Protein AF-Q5CT78-F1 (afdb_monomer_lite)

Organism: Cryptosporidium parvum (strain Iowa II) (NCBI:txid353152)

Foldseek 3Di:
DVVVVVVVVLLVVLVVLLVVLVVLLVVLLVVLVCLAVDFDQDPNDTGHDPVGDPSSVVSNVRSVVSVVSNVVSVVVVVVVVVVVVVVVVVVVVVVVVVPPPPPDDDDDDDPDDDD

Secondary structure (DSSP, 8-state):
-HHHHHHHHHHHHHHHHHHHHHHHHHHHHHHHHHHHHSEEEETTEEEE-SS--HHHHHHHHHHHHHHHHHHHHHHHHHHHHHHHHHHHHHHHHHHHTTSSS--------------

Sequence (115 aa):
MEDSLKLQILDIYAKLIIVVSPFGAIFFILMGILMLRSTLIIEGIPVGSENYSDSTLASLIAGASFLVILILALIYRSYRAKSAAKKVANAQGNQENGYNYITGNNEGVVISSSA

Radius of gyration: 28.81 Å; chains: 1; bounding box: 56×39×84 Å

Structure (mmCIF, N/CA/C/O backbone):
data_AF-Q5CT78-F1
#
_entry.id   AF-Q5CT78-F1
#
loop_
_atom_site.group_PDB
_atom_site.id
_atom_site.type_symbol
_atom_site.label_atom_id
_atom_site.label_alt_id
_atom_site.label_comp_id
_atom_site.label_asym_id
_atom_site.label_entity_id
_atom_site.label_seq_id
_atom_site.pdbx_PDB_ins_code
_atom_site.Cartn_x
_atom_site.Cartn_y
_atom_site.Cartn_z
_atom_site.occupancy
_atom_site.B_iso_or_equiv
_atom_site.auth_seq_id
_atom_site.auth_comp_id
_atom_site.auth_asym_id
_atom_site.auth_atom_id
_atom_site.pdbx_PDB_model_num
ATOM 1 N N . MET A 1 1 ? -27.222 8.842 14.647 1.00 49.28 1 MET A N 1
ATOM 2 C CA . MET A 1 1 ? -27.126 7.505 14.010 1.00 49.28 1 MET A CA 1
ATOM 3 C C . MET A 1 1 ? -26.162 7.506 12.818 1.00 49.28 1 MET A C 1
ATOM 5 O O . MET A 1 1 ? -25.476 6.516 12.625 1.00 49.28 1 MET A O 1
ATOM 9 N N . GLU A 1 2 ? -26.026 8.609 12.070 1.00 53.00 2 GLU A N 1
ATOM 10 C CA . GLU A 1 2 ? -25.096 8.708 10.925 1.00 53.00 2 GLU A CA 1
ATOM 11 C C . GLU A 1 2 ? -23.602 8.641 11.292 1.00 53.00 2 GLU A C 1
ATOM 13 O O . GLU A 1 2 ? -22.817 8.054 10.548 1.00 53.00 2 GLU A O 1
ATOM 18 N N . ASP A 1 3 ? -23.195 9.168 12.451 1.00 57.41 3 ASP A N 1
ATOM 19 C CA . ASP A 1 3 ? -21.779 9.160 12.856 1.00 57.41 3 ASP A CA 1
ATOM 20 C C . ASP A 1 3 ? -21.242 7.757 13.172 1.00 57.41 3 ASP A C 1
ATOM 22 O O . ASP A 1 3 ? -20.057 7.488 12.967 1.00 57.41 3 ASP A O 1
ATOM 26 N N . SER A 1 4 ? -22.099 6.825 13.615 1.00 71.19 4 SER A N 1
ATOM 27 C CA . SER A 1 4 ? -21.680 5.433 13.832 1.00 71.19 4 SER A CA 1
ATOM 28 C C . SER A 1 4 ? -21.499 4.682 12.512 1.00 71.19 4 SER A C 1
ATOM 30 O O . SER A 1 4 ? -20.578 3.871 12.396 1.00 71.19 4 SER A O 1
ATOM 32 N N . LEU A 1 5 ? -22.324 4.993 11.508 1.00 76.69 5 LEU A N 1
ATOM 33 C CA . LEU A 1 5 ? -22.260 4.391 10.179 1.00 76.69 5 LEU A CA 1
ATOM 34 C C . LEU A 1 5 ? -20.983 4.823 9.446 1.00 76.69 5 LEU A C 1
ATOM 36 O O . LEU A 1 5 ? -20.246 3.979 8.936 1.00 76.69 5 LEU A O 1
ATOM 40 N N . LYS A 1 6 ? -20.656 6.123 9.486 1.00 74.62 6 LYS A N 1
ATOM 41 C CA . LYS A 1 6 ? -19.398 6.662 8.938 1.00 74.62 6 LYS A CA 1
ATOM 42 C C . LYS A 1 6 ? -18.170 6.016 9.588 1.00 74.62 6 LYS A C 1
ATOM 44 O O . LYS A 1 6 ? -17.227 5.654 8.887 1.00 74.62 6 LYS A O 1
ATOM 49 N N . LEU A 1 7 ? -18.194 5.806 10.909 1.00 75.06 7 LEU A N 1
ATOM 50 C CA . LEU A 1 7 ? -17.105 5.132 11.627 1.00 75.06 7 LEU A CA 1
ATOM 51 C C . LEU A 1 7 ? -16.950 3.653 11.241 1.00 75.06 7 LEU A C 1
ATOM 53 O O . LEU A 1 7 ? -15.824 3.168 11.150 1.00 75.06 7 LEU A O 1
ATOM 57 N N . GLN A 1 8 ? -18.054 2.926 11.040 1.00 80.62 8 GLN A N 1
ATOM 58 C CA . GLN A 1 8 ? -18.004 1.524 10.608 1.00 80.62 8 GLN A CA 1
ATOM 59 C C . GLN A 1 8 ? -17.445 1.392 9.192 1.00 80.62 8 GLN A C 1
ATOM 61 O O . GLN A 1 8 ? -16.576 0.555 8.956 1.00 80.62 8 GLN A O 1
ATOM 66 N N . ILE A 1 9 ? -17.894 2.252 8.276 1.00 84.19 9 ILE A N 1
ATOM 67 C CA . ILE A 1 9 ? -17.399 2.287 6.898 1.00 84.19 9 ILE A CA 1
ATOM 68 C C . ILE A 1 9 ? -15.891 2.570 6.886 1.00 84.19 9 ILE A C 1
ATOM 70 O O . ILE A 1 9 ? -15.131 1.858 6.228 1.00 84.19 9 ILE A O 1
ATOM 74 N N . LEU A 1 10 ? -15.434 3.546 7.674 1.00 80.75 10 LEU A N 1
ATOM 75 C CA . LEU A 1 10 ? -14.015 3.891 7.767 1.00 80.75 10 LEU A CA 1
ATOM 76 C C . LEU A 1 10 ? -13.160 2.738 8.329 1.00 80.75 10 LEU A C 1
ATOM 78 O O . LEU A 1 10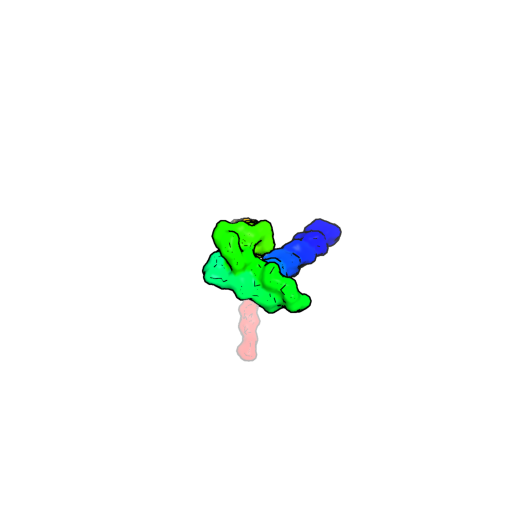 ? -12.054 2.501 7.845 1.00 80.75 10 LEU A O 1
ATOM 82 N N . ASP A 1 11 ? -13.675 1.975 9.299 1.00 83.00 11 ASP A N 1
ATOM 83 C CA . ASP A 1 11 ? -12.985 0.801 9.855 1.00 83.00 11 ASP A CA 1
ATOM 84 C C . ASP A 1 11 ? -12.870 -0.353 8.841 1.00 83.00 11 ASP A C 1
ATOM 86 O O . ASP A 1 11 ? -11.859 -1.059 8.820 1.00 83.00 11 ASP A O 1
ATOM 90 N N . ILE A 1 12 ? -13.878 -0.532 7.980 1.00 85.88 12 ILE A N 1
ATOM 91 C CA . ILE A 1 12 ? -13.845 -1.516 6.887 1.00 85.88 12 ILE A CA 1
ATOM 92 C C . ILE A 1 12 ? -12.780 -1.123 5.859 1.00 85.88 12 ILE A C 1
ATOM 94 O O . ILE A 1 12 ? -11.927 -1.949 5.523 1.00 85.88 12 ILE A O 1
ATOM 98 N N . TYR A 1 13 ? -12.767 0.139 5.418 1.00 84.38 13 TYR A N 1
ATOM 99 C CA . TYR A 1 13 ? -11.755 0.628 4.480 1.00 84.38 13 TYR A CA 1
ATOM 100 C C . TYR A 1 13 ? -10.342 0.532 5.057 1.00 84.38 13 TYR A C 1
ATOM 102 O O . TYR A 1 13 ? -9.444 0.054 4.370 1.00 84.38 13 TYR A O 1
ATOM 110 N N . ALA A 1 14 ? -10.133 0.897 6.325 1.00 84.25 14 ALA A N 1
ATOM 111 C CA . ALA A 1 14 ? -8.821 0.784 6.962 1.00 84.25 14 ALA A CA 1
ATOM 112 C C . ALA A 1 14 ? -8.311 -0.669 6.991 1.00 84.25 14 ALA A C 1
ATOM 114 O O . ALA A 1 14 ? -7.135 -0.917 6.724 1.00 84.25 14 ALA A O 1
ATOM 115 N N . LYS A 1 15 ? -9.186 -1.645 7.268 1.00 85.62 15 LYS A N 1
ATOM 116 C CA . LYS A 1 15 ? -8.830 -3.074 7.219 1.00 85.62 15 LYS A CA 1
ATOM 117 C C . LYS A 1 15 ? -8.481 -3.526 5.805 1.00 85.62 15 LYS A C 1
ATOM 119 O O . LYS A 1 15 ? -7.465 -4.193 5.631 1.00 85.62 15 LYS A O 1
ATOM 124 N N . LEU A 1 16 ? -9.286 -3.143 4.815 1.00 88.75 16 LEU A N 1
ATOM 125 C CA . LEU A 1 16 ? -9.032 -3.468 3.412 1.00 88.75 16 LEU A CA 1
ATOM 126 C C . LEU A 1 16 ? -7.693 -2.885 2.943 1.00 88.75 16 LEU A C 1
ATOM 128 O O . LEU A 1 16 ? -6.889 -3.590 2.340 1.00 88.75 16 LEU A O 1
ATOM 132 N N . ILE A 1 17 ? -7.419 -1.625 3.289 1.00 89.00 17 ILE A N 1
ATOM 133 C CA . ILE A 1 17 ? -6.164 -0.941 2.968 1.00 89.00 17 ILE A CA 1
ATOM 134 C C . ILE A 1 17 ? -4.972 -1.683 3.575 1.00 89.00 17 ILE A C 1
ATOM 136 O O . ILE A 1 17 ? -4.001 -1.925 2.867 1.00 89.00 17 ILE A O 1
ATOM 140 N N . ILE A 1 18 ? -5.037 -2.096 4.845 1.00 90.00 18 ILE A N 1
ATOM 141 C CA . ILE A 1 18 ? -3.944 -2.844 5.497 1.00 90.00 18 ILE A CA 1
ATOM 142 C C . ILE A 1 18 ? -3.663 -4.178 4.792 1.00 90.00 18 ILE A C 1
ATOM 144 O O . ILE A 1 18 ? -2.516 -4.610 4.756 1.00 90.00 18 ILE A O 1
ATOM 148 N N . VAL A 1 19 ? -4.686 -4.825 4.231 1.00 89.88 19 VAL A N 1
ATOM 149 C CA . VAL A 1 19 ? -4.520 -6.093 3.508 1.00 89.88 19 VAL A CA 1
ATOM 150 C C . VAL A 1 19 ? -3.970 -5.866 2.103 1.00 89.88 19 VAL A C 1
ATOM 152 O O . VAL A 1 19 ? -3.072 -6.590 1.698 1.00 89.88 19 VAL A O 1
ATOM 155 N N . VAL A 1 20 ? -4.473 -4.878 1.359 1.00 90.56 20 VAL A N 1
ATOM 156 C CA . VAL A 1 20 ? -4.147 -4.686 -0.068 1.00 90.56 20 VAL A CA 1
ATOM 157 C C . VAL A 1 20 ? -2.858 -3.882 -0.279 1.00 90.56 20 VAL A C 1
ATOM 159 O O . VAL A 1 20 ? -2.073 -4.188 -1.177 1.00 90.56 20 VAL A O 1
ATOM 162 N N . SER A 1 21 ? -2.607 -2.865 0.550 1.00 89.19 21 SER A N 1
ATOM 163 C CA . SER A 1 21 ? -1.463 -1.957 0.376 1.00 89.19 21 SER A CA 1
ATOM 164 C C . SER A 1 21 ? -0.078 -2.614 0.467 1.00 89.19 21 SER A C 1
ATOM 166 O O . SER A 1 21 ? 0.783 -2.189 -0.303 1.00 89.19 21 SER A O 1
ATOM 168 N N . PRO A 1 22 ? 0.177 -3.665 1.279 1.00 90.31 22 PRO A N 1
ATOM 169 C CA . PRO A 1 22 ? 1.461 -4.362 1.255 1.00 90.31 22 PRO A CA 1
ATOM 170 C C . PRO A 1 22 ? 1.741 -5.021 -0.098 1.00 90.31 22 PRO A C 1
ATOM 172 O O . PRO A 1 22 ? 2.864 -4.942 -0.586 1.00 90.31 22 PRO A O 1
ATOM 175 N N . PHE A 1 23 ? 0.728 -5.621 -0.735 1.00 92.69 23 PHE A N 1
ATOM 176 C CA . PHE A 1 23 ? 0.890 -6.239 -2.055 1.00 92.69 23 PHE A CA 1
ATOM 177 C C . PHE A 1 23 ? 1.201 -5.193 -3.123 1.00 92.69 23 PHE A C 1
ATOM 179 O O . PHE A 1 23 ? 2.129 -5.383 -3.905 1.00 92.69 23 PHE A O 1
ATOM 186 N N . GLY A 1 24 ? 0.476 -4.067 -3.113 1.00 90.44 24 GLY A N 1
ATOM 187 C CA . GLY A 1 24 ? 0.749 -2.943 -4.011 1.00 90.44 24 GLY A CA 1
ATOM 188 C C . GLY A 1 24 ? 2.156 -2.378 -3.812 1.00 90.44 24 GLY A C 1
ATOM 189 O O . GLY A 1 24 ? 2.909 -2.247 -4.775 1.00 90.44 24 GLY A O 1
ATOM 190 N N . ALA A 1 25 ? 2.550 -2.118 -2.562 1.00 92.19 25 ALA A N 1
ATOM 191 C CA . ALA A 1 25 ? 3.884 -1.625 -2.231 1.00 92.19 25 ALA A CA 1
ATOM 192 C C . ALA A 1 25 ? 4.983 -2.574 -2.727 1.00 92.19 25 ALA A C 1
ATOM 194 O O . ALA A 1 25 ? 5.889 -2.140 -3.434 1.00 92.19 25 ALA A O 1
ATOM 195 N N . ILE A 1 26 ? 4.884 -3.868 -2.405 1.00 93.88 26 ILE A N 1
ATOM 196 C CA . ILE A 1 26 ? 5.868 -4.876 -2.822 1.00 93.88 26 ILE A CA 1
ATOM 197 C C . ILE A 1 26 ? 5.948 -4.947 -4.346 1.00 93.88 26 ILE A C 1
ATOM 199 O O . ILE A 1 26 ? 7.046 -4.904 -4.894 1.00 93.88 26 ILE A O 1
ATOM 203 N N . PHE A 1 27 ? 4.805 -5.014 -5.032 1.00 93.56 27 PHE A N 1
ATOM 204 C CA . PHE A 1 27 ? 4.757 -5.102 -6.489 1.00 93.56 27 PHE A CA 1
ATOM 205 C C . PHE A 1 27 ? 5.465 -3.919 -7.160 1.00 93.56 27 PHE A C 1
ATOM 207 O O . PHE A 1 27 ? 6.368 -4.119 -7.971 1.00 93.56 27 PHE A O 1
ATOM 214 N N . PHE A 1 28 ? 5.107 -2.689 -6.786 1.00 92.50 28 PHE A N 1
ATOM 215 C CA . PHE A 1 28 ? 5.669 -1.483 -7.397 1.00 92.50 28 PHE A CA 1
ATOM 216 C C . PHE A 1 28 ? 7.136 -1.243 -7.026 1.00 92.50 28 PHE A C 1
ATOM 218 O O . PHE A 1 28 ? 7.908 -0.761 -7.858 1.00 92.50 28 PHE A O 1
ATOM 225 N N . ILE A 1 29 ? 7.549 -1.612 -5.811 1.00 91.88 29 ILE A N 1
ATOM 226 C CA . ILE A 1 29 ? 8.957 -1.540 -5.404 1.00 91.88 29 ILE A CA 1
ATOM 227 C C . ILE A 1 29 ? 9.783 -2.563 -6.184 1.00 91.88 29 ILE A C 1
ATOM 229 O O . ILE A 1 29 ? 10.821 -2.20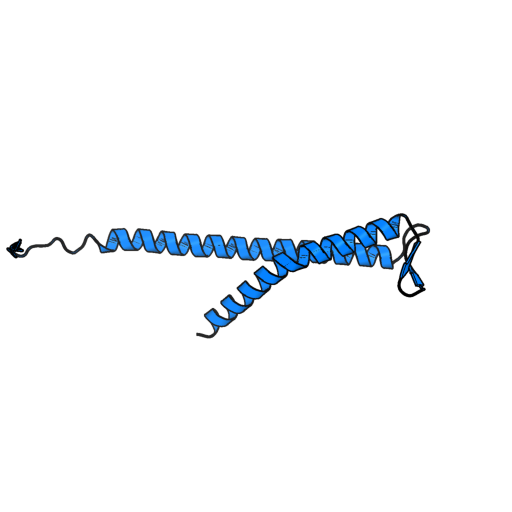1 -6.730 1.00 91.88 29 ILE A O 1
ATOM 233 N N . LEU A 1 30 ? 9.324 -3.815 -6.290 1.00 91.75 30 LEU A N 1
ATOM 234 C CA . LEU A 1 30 ? 10.021 -4.846 -7.062 1.00 91.75 30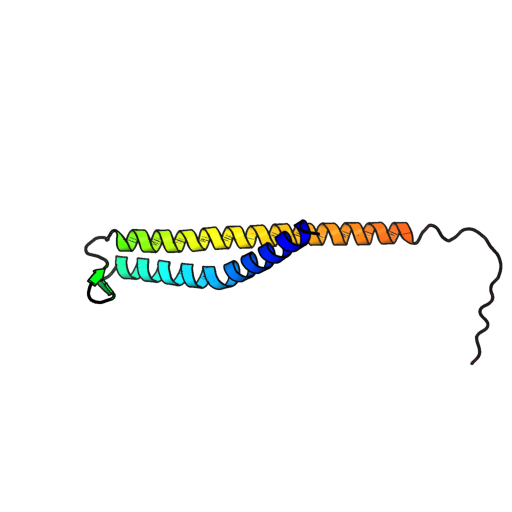 LEU A CA 1
ATOM 235 C C . LEU A 1 30 ? 10.116 -4.471 -8.541 1.00 91.75 30 LEU A C 1
ATOM 237 O O . LEU A 1 30 ? 11.201 -4.557 -9.110 1.00 91.75 30 LEU A O 1
ATOM 241 N N . MET A 1 31 ? 9.020 -3.999 -9.142 1.00 88.19 31 MET A N 1
ATOM 242 C CA . MET A 1 31 ? 9.031 -3.509 -10.523 1.00 88.19 31 MET A CA 1
ATOM 243 C C . MET A 1 31 ? 9.993 -2.336 -10.698 1.00 88.19 31 MET A C 1
ATOM 245 O O . MET A 1 31 ? 10.812 -2.361 -11.611 1.00 88.19 31 MET A O 1
ATOM 249 N N . GLY A 1 32 ? 9.980 -1.363 -9.784 1.00 87.94 32 GLY A N 1
ATOM 250 C CA . GLY A 1 32 ? 10.937 -0.258 -9.791 1.00 87.94 32 GLY A CA 1
ATOM 251 C C . GLY A 1 32 ? 12.384 -0.753 -9.725 1.00 87.94 32 GLY A C 1
ATOM 252 O O . GLY A 1 32 ? 13.204 -0.360 -10.546 1.00 87.94 32 GLY A O 1
ATOM 253 N N . ILE A 1 33 ? 12.697 -1.680 -8.817 1.00 87.88 33 ILE A N 1
ATOM 254 C CA . ILE A 1 33 ? 14.044 -2.259 -8.677 1.00 87.88 33 ILE A CA 1
ATOM 255 C C . ILE A 1 33 ? 14.474 -3.029 -9.933 1.00 87.88 33 ILE A C 1
ATOM 257 O O . ILE A 1 33 ? 15.634 -2.945 -10.342 1.00 87.88 33 ILE A O 1
ATOM 261 N N . LEU A 1 34 ? 13.564 -3.765 -10.566 1.00 87.56 34 LEU A N 1
ATOM 262 C CA . LEU A 1 34 ? 13.852 -4.476 -11.812 1.00 87.56 34 LEU A CA 1
ATOM 263 C C . LEU A 1 34 ? 14.107 -3.498 -12.963 1.00 87.56 34 LEU A C 1
ATOM 265 O O . LEU A 1 34 ? 15.108 -3.637 -13.661 1.00 87.56 34 LEU A O 1
ATOM 269 N N . MET A 1 35 ? 13.273 -2.464 -13.094 1.00 85.19 35 MET A N 1
ATOM 270 C CA . MET A 1 35 ? 13.441 -1.392 -14.082 1.00 85.19 35 MET A CA 1
ATOM 271 C C . MET A 1 35 ? 14.701 -0.553 -13.850 1.00 85.19 35 MET A C 1
ATOM 273 O O . MET A 1 35 ? 15.173 0.107 -14.776 1.00 85.19 35 MET A O 1
ATOM 277 N N . LEU A 1 36 ? 15.247 -0.546 -12.626 1.00 83.44 36 LEU A N 1
ATOM 278 C CA . LEU A 1 36 ? 16.559 0.034 -12.369 1.00 83.44 36 LEU A CA 1
ATOM 279 C C . LEU A 1 36 ? 17.628 -0.775 -13.136 1.00 83.44 36 LEU A C 1
ATOM 281 O O . LEU A 1 36 ? 18.409 -0.244 -13.926 1.00 83.44 36 LEU A O 1
ATOM 285 N N . ARG A 1 37 ? 17.671 -2.088 -12.929 1.00 78.75 37 ARG A N 1
ATOM 286 C CA . ARG A 1 37 ? 18.770 -2.911 -13.453 1.00 78.75 37 ARG A CA 1
ATOM 287 C C . ARG A 1 37 ? 18.585 -3.385 -14.889 1.00 78.75 37 ARG A C 1
ATOM 289 O O . ARG A 1 37 ? 19.553 -3.857 -15.480 1.00 78.75 37 ARG A O 1
ATOM 296 N N . SER A 1 38 ? 17.378 -3.328 -15.435 1.00 76.38 38 SER A N 1
ATOM 297 C CA . SER A 1 38 ? 17.064 -3.959 -16.715 1.00 76.38 38 SER A CA 1
ATOM 298 C C . SER A 1 38 ? 15.963 -3.212 -17.458 1.00 76.38 38 SER A C 1
ATOM 300 O O . SER A 1 38 ? 15.085 -2.603 -16.847 1.00 76.38 38 SER A O 1
ATOM 302 N N . THR A 1 39 ? 15.981 -3.299 -18.785 1.00 80.31 39 THR A N 1
ATOM 303 C CA . THR A 1 39 ? 14.845 -2.915 -19.623 1.00 80.31 39 THR A CA 1
ATOM 304 C C . THR A 1 39 ? 13.816 -4.046 -19.584 1.00 80.31 39 THR A C 1
ATOM 306 O O . THR A 1 39 ? 14.076 -5.156 -20.047 1.00 80.31 39 THR A O 1
ATOM 309 N N . LEU A 1 40 ? 12.654 -3.788 -18.996 1.00 77.25 40 LEU A N 1
ATOM 310 C CA . LEU A 1 40 ? 11.499 -4.681 -19.023 1.00 77.25 40 LEU A CA 1
ATOM 311 C C . LEU A 1 40 ? 10.663 -4.384 -20.267 1.00 77.25 40 LEU A C 1
ATOM 313 O O . LEU A 1 40 ? 10.511 -3.231 -20.641 1.00 77.25 40 LEU A O 1
ATOM 317 N N . ILE A 1 41 ? 10.074 -5.399 -20.893 1.00 77.12 41 ILE A N 1
ATOM 318 C CA . ILE A 1 41 ? 9.119 -5.192 -21.988 1.00 77.12 41 ILE A CA 1
ATOM 319 C C . ILE A 1 41 ? 7.716 -5.386 -21.419 1.00 77.12 41 ILE A C 1
ATOM 321 O O . ILE A 1 41 ? 7.335 -6.507 -21.082 1.00 77.12 41 ILE A O 1
ATOM 325 N N . ILE A 1 42 ? 6.960 -4.298 -21.295 1.00 75.56 42 ILE A N 1
ATOM 326 C CA . ILE A 1 42 ? 5.574 -4.309 -20.811 1.00 75.56 42 ILE A CA 1
ATOM 327 C C . ILE A 1 42 ? 4.679 -3.970 -21.997 1.00 75.56 42 ILE A C 1
ATOM 329 O O . ILE A 1 42 ? 4.846 -2.921 -22.608 1.00 75.56 42 ILE A O 1
ATOM 333 N N . GLU A 1 43 ? 3.767 -4.878 -22.356 1.00 73.31 43 GLU A N 1
ATOM 334 C CA . GLU A 1 43 ? 2.842 -4.699 -23.493 1.00 73.31 43 GLU A CA 1
ATOM 335 C C . GLU A 1 43 ? 3.551 -4.349 -24.821 1.00 73.31 43 GLU A C 1
ATOM 337 O O . GLU A 1 43 ? 3.013 -3.659 -25.680 1.00 73.31 43 GLU A O 1
ATOM 342 N N . GLY A 1 44 ? 4.786 -4.833 -25.000 1.00 72.31 44 GLY A N 1
ATOM 343 C CA . GLY A 1 44 ? 5.609 -4.565 -26.186 1.00 72.31 44 GLY A CA 1
ATOM 344 C C . GLY A 1 44 ? 6.424 -3.268 -26.127 1.00 72.31 44 GLY A C 1
ATOM 345 O O . GLY A 1 44 ? 7.213 -3.020 -27.037 1.00 72.31 44 GLY A O 1
ATOM 346 N N . ILE A 1 45 ? 6.294 -2.473 -25.062 1.00 74.81 45 ILE A N 1
ATOM 347 C CA . ILE A 1 45 ? 7.046 -1.230 -24.861 1.00 74.81 45 ILE A CA 1
ATOM 348 C C . ILE A 1 45 ? 8.244 -1.509 -23.938 1.00 74.81 45 ILE A C 1
ATOM 350 O O . ILE A 1 45 ? 8.050 -2.061 -22.851 1.00 74.81 45 ILE A O 1
ATOM 354 N N . PRO A 1 46 ? 9.480 -1.149 -24.331 1.00 72.88 46 PRO A N 1
ATOM 355 C CA . PRO A 1 46 ? 10.630 -1.219 -23.440 1.00 72.88 46 PRO A CA 1
ATOM 356 C C . PRO A 1 46 ? 10.528 -0.128 -22.363 1.00 72.88 46 PRO A C 1
ATOM 358 O O . PRO A 1 46 ? 10.431 1.060 -22.663 1.00 72.88 46 PRO A O 1
ATOM 361 N N . VAL A 1 47 ? 10.554 -0.541 -21.101 1.00 78.44 47 VAL A N 1
ATOM 362 C CA . VAL A 1 47 ? 10.427 0.291 -19.904 1.00 78.44 47 VAL A CA 1
ATOM 363 C C . VAL A 1 47 ? 11.556 -0.063 -18.941 1.00 78.44 47 VAL A C 1
ATOM 365 O O . VAL A 1 47 ? 11.736 -1.226 -18.592 1.00 78.44 47 VAL A O 1
ATOM 368 N N . GLY A 1 48 ? 12.314 0.921 -18.472 1.00 74.31 48 GLY A N 1
ATOM 369 C CA . GLY A 1 48 ? 13.483 0.694 -17.620 1.00 74.31 48 GLY A CA 1
ATOM 370 C C . GLY A 1 48 ? 14.758 1.236 -18.251 1.00 74.31 48 GLY A C 1
ATOM 371 O O . GLY A 1 48 ? 14.701 2.075 -19.144 1.00 74.31 48 GLY A O 1
ATOM 372 N N . SER A 1 49 ? 15.911 0.840 -17.721 1.00 62.22 49 SER A N 1
ATOM 373 C CA . SER A 1 49 ? 17.184 1.515 -18.020 1.00 62.22 49 SER A CA 1
ATOM 374 C C . SER A 1 49 ? 17.640 1.328 -19.486 1.00 62.22 49 SER A C 1
ATOM 376 O O . SER A 1 49 ? 17.182 0.405 -20.154 1.00 62.22 49 SER A O 1
ATOM 378 N N . GLU A 1 50 ? 18.450 2.215 -20.080 1.00 59.97 50 GLU A N 1
ATOM 379 C CA . GLU A 1 50 ? 19.794 2.620 -19.629 1.00 59.97 50 GLU A CA 1
ATOM 380 C C . GLU A 1 50 ? 19.834 3.903 -18.763 1.00 59.97 50 GLU A C 1
ATOM 382 O O . GLU A 1 50 ? 19.464 4.991 -19.182 1.00 59.97 50 GLU A O 1
ATOM 387 N N . ASN A 1 51 ? 20.316 3.774 -17.525 1.00 57.88 51 ASN A N 1
ATOM 388 C CA . ASN A 1 51 ? 20.551 4.820 -16.511 1.00 57.88 51 ASN A CA 1
ATOM 389 C C . ASN A 1 51 ? 19.346 5.505 -15.826 1.00 57.88 51 ASN A C 1
ATOM 391 O O . ASN A 1 51 ? 19.572 6.411 -15.031 1.00 57.88 51 ASN A O 1
ATOM 395 N N . TYR A 1 52 ? 18.132 4.965 -16.010 1.00 60.41 52 TYR A N 1
ATOM 396 C CA . TYR A 1 52 ? 16.896 5.131 -15.206 1.00 60.41 52 TYR A CA 1
ATOM 397 C C . TYR A 1 52 ? 15.806 6.033 -15.808 1.00 60.41 52 TYR A C 1
ATOM 399 O O . TYR A 1 52 ? 15.905 7.252 -15.836 1.00 60.41 52 TYR A O 1
ATOM 407 N N . SER A 1 53 ? 14.726 5.379 -16.243 1.00 74.75 53 SER A N 1
ATOM 408 C CA . SER A 1 53 ? 13.564 5.968 -16.919 1.00 74.75 53 SER A CA 1
ATOM 409 C C . SER A 1 53 ? 12.562 6.641 -15.966 1.00 74.75 53 SER A C 1
ATOM 411 O O . SER A 1 53 ? 12.443 6.239 -14.805 1.00 74.75 53 SER A O 1
ATOM 413 N N . ASP A 1 54 ? 11.756 7.581 -16.479 1.00 83.00 54 ASP A N 1
ATOM 414 C CA . ASP A 1 54 ? 10.627 8.200 -15.752 1.00 83.00 54 ASP A CA 1
ATOM 415 C C . ASP A 1 54 ? 9.671 7.153 -15.161 1.00 83.00 54 ASP A C 1
ATOM 417 O O . ASP A 1 54 ? 9.148 7.308 -14.056 1.00 83.00 54 ASP A O 1
ATOM 421 N N . SER A 1 55 ? 9.487 6.034 -15.864 1.00 82.31 55 SER A N 1
ATOM 422 C CA . SER A 1 55 ? 8.654 4.917 -15.421 1.00 82.31 55 SER A CA 1
ATOM 423 C C . SER A 1 55 ? 9.208 4.221 -14.176 1.00 82.31 55 SER A C 1
ATOM 425 O O . SER A 1 55 ? 8.441 3.826 -13.297 1.00 82.31 55 SER A O 1
ATOM 427 N N . THR A 1 56 ? 10.534 4.115 -14.056 1.00 86.62 56 THR A N 1
ATOM 428 C CA . THR A 1 56 ? 11.195 3.558 -12.869 1.00 86.62 56 THR A CA 1
ATOM 429 C C . THR A 1 56 ? 10.909 4.423 -11.642 1.00 86.62 56 THR A C 1
ATOM 431 O O . THR A 1 56 ? 10.534 3.912 -10.583 1.00 86.62 56 THR A O 1
ATOM 434 N N . LEU A 1 57 ? 11.037 5.743 -11.799 1.00 86.81 57 LEU A N 1
ATOM 435 C CA . LEU A 1 57 ? 10.774 6.713 -10.740 1.00 86.81 57 LEU A CA 1
ATOM 436 C C . LEU A 1 57 ? 9.286 6.733 -10.361 1.00 86.81 57 LEU A C 1
ATOM 438 O O . LEU A 1 57 ? 8.960 6.682 -9.175 1.00 86.81 57 LEU A O 1
ATOM 442 N N . ALA A 1 58 ? 8.386 6.694 -11.346 1.00 89.19 58 ALA A N 1
ATOM 443 C CA . ALA A 1 58 ? 6.947 6.582 -11.117 1.00 89.19 58 ALA A CA 1
ATOM 444 C C . ALA A 1 58 ? 6.581 5.308 -10.335 1.00 89.19 58 ALA A C 1
ATOM 446 O O . ALA A 1 58 ? 5.803 5.375 -9.382 1.00 89.19 58 ALA A O 1
ATOM 447 N N . SER A 1 59 ? 7.184 4.163 -10.676 1.00 90.81 59 SER A N 1
ATOM 448 C CA . SER A 1 59 ? 6.960 2.899 -9.964 1.00 90.81 59 SER A CA 1
ATOM 449 C C . SER A 1 59 ? 7.426 2.976 -8.507 1.00 90.81 59 SER A C 1
ATOM 451 O O . SER A 1 59 ? 6.699 2.577 -7.599 1.00 90.81 59 SER A O 1
ATOM 453 N N . LEU A 1 60 ? 8.607 3.545 -8.246 1.00 90.31 60 LEU A N 1
ATOM 454 C CA . LEU A 1 60 ? 9.112 3.707 -6.878 1.00 90.31 60 LEU A CA 1
ATOM 455 C C . LEU A 1 60 ? 8.250 4.675 -6.051 1.00 90.31 60 LEU A C 1
ATOM 457 O O . LEU A 1 60 ? 7.953 4.380 -4.891 1.00 90.31 60 LEU A O 1
ATOM 461 N N . ILE A 1 61 ? 7.792 5.785 -6.641 1.00 92.38 61 ILE A N 1
ATOM 462 C CA . ILE A 1 61 ? 6.875 6.733 -5.983 1.00 92.38 61 ILE A CA 1
ATOM 463 C C . ILE A 1 61 ? 5.530 6.071 -5.676 1.00 92.38 61 ILE A C 1
ATOM 465 O O . ILE A 1 61 ? 4.996 6.253 -4.577 1.00 92.38 61 ILE A O 1
ATOM 469 N N . ALA A 1 62 ? 4.986 5.282 -6.604 1.00 92.81 62 ALA A N 1
ATOM 470 C CA . ALA A 1 62 ? 3.754 4.536 -6.375 1.00 92.81 62 ALA A CA 1
ATOM 471 C C . ALA A 1 62 ? 3.922 3.562 -5.198 1.00 92.81 62 ALA A C 1
ATOM 473 O O . ALA A 1 62 ? 3.118 3.577 -4.264 1.00 92.81 62 ALA A O 1
ATOM 474 N N . GLY A 1 63 ? 5.014 2.791 -5.178 1.00 92.62 63 GLY A N 1
ATOM 475 C CA . GLY A 1 63 ? 5.345 1.888 -4.074 1.00 92.62 63 GLY A CA 1
ATOM 476 C C . GLY A 1 63 ? 5.476 2.603 -2.724 1.00 92.62 63 GLY A C 1
ATOM 477 O O . GLY A 1 63 ? 4.880 2.173 -1.733 1.00 92.62 63 GLY A O 1
ATOM 478 N N . ALA A 1 64 ? 6.179 3.739 -2.686 1.00 92.56 64 ALA A N 1
ATOM 479 C CA . ALA A 1 64 ? 6.292 4.575 -1.490 1.00 92.56 64 ALA A CA 1
ATOM 480 C C . ALA A 1 64 ? 4.931 5.127 -1.032 1.00 92.56 64 ALA A C 1
ATOM 482 O O . ALA A 1 64 ? 4.638 5.143 0.164 1.00 92.56 64 ALA A O 1
ATOM 483 N N . SER A 1 65 ? 4.064 5.514 -1.969 1.00 94.25 65 SER A N 1
ATOM 484 C CA . SER A 1 65 ? 2.714 6.002 -1.665 1.00 94.25 65 SER A CA 1
ATOM 485 C C . SER A 1 65 ? 1.858 4.921 -1.000 1.00 94.25 65 SER A C 1
ATOM 487 O O . SER A 1 65 ? 1.187 5.195 -0.004 1.00 94.25 65 SER A O 1
ATOM 489 N N . PHE A 1 66 ? 1.939 3.672 -1.472 1.00 93.00 66 PHE A N 1
ATOM 490 C CA . PHE A 1 66 ? 1.277 2.541 -0.812 1.00 93.00 66 PHE A CA 1
ATOM 491 C C . PHE A 1 66 ? 1.795 2.308 0.614 1.00 93.00 66 PHE A C 1
ATOM 493 O O . PHE A 1 66 ? 0.990 2.041 1.507 1.00 93.00 66 PHE A O 1
ATOM 500 N N . LEU A 1 67 ? 3.103 2.460 0.860 1.00 92.25 67 LEU A N 1
ATOM 501 C CA . LEU A 1 67 ? 3.666 2.371 2.214 1.00 92.25 67 LEU A CA 1
ATOM 502 C C . LEU A 1 67 ? 3.159 3.491 3.130 1.00 92.25 67 LEU A C 1
ATOM 504 O O . LEU A 1 67 ? 2.796 3.224 4.274 1.00 92.25 67 LEU A O 1
ATOM 508 N N . VAL A 1 68 ? 3.084 4.731 2.640 1.00 93.69 68 VAL A N 1
ATOM 509 C CA . VAL A 1 68 ? 2.538 5.859 3.415 1.00 93.69 68 VAL A CA 1
ATOM 510 C C . VAL A 1 68 ? 1.077 5.599 3.786 1.00 93.69 68 VAL A C 1
ATOM 512 O O . VAL A 1 68 ? 0.695 5.758 4.947 1.00 93.69 68 VAL A O 1
ATOM 515 N N . ILE A 1 69 ? 0.270 5.134 2.831 1.00 92.06 69 ILE A N 1
ATOM 516 C CA . ILE A 1 69 ? -1.137 4.785 3.062 1.00 92.06 69 ILE A CA 1
ATOM 517 C C . ILE A 1 69 ? -1.260 3.641 4.085 1.00 92.06 69 ILE A C 1
ATOM 519 O O . ILE A 1 69 ? -2.100 3.715 4.986 1.00 92.06 69 ILE A O 1
ATOM 523 N N . LEU A 1 70 ? -0.402 2.618 3.999 1.00 91.38 70 LEU A N 1
ATOM 524 C CA . LEU A 1 70 ? -0.347 1.526 4.975 1.00 91.38 70 LEU A CA 1
ATOM 525 C C . LEU A 1 70 ? -0.051 2.051 6.385 1.00 91.38 70 LEU A C 1
ATOM 527 O O . LEU A 1 70 ? -0.759 1.708 7.334 1.00 91.38 70 LEU A O 1
ATOM 531 N N . ILE A 1 71 ? 0.962 2.908 6.526 1.00 91.31 71 ILE A N 1
ATOM 532 C CA . ILE A 1 71 ? 1.346 3.506 7.810 1.00 91.31 71 ILE A CA 1
ATOM 533 C C . ILE A 1 71 ? 0.181 4.316 8.389 1.00 91.31 71 ILE A C 1
ATOM 535 O O . ILE A 1 71 ? -0.164 4.133 9.557 1.00 91.31 71 ILE A O 1
ATOM 539 N N . LEU A 1 72 ? -0.479 5.151 7.583 1.00 90.25 72 LEU A N 1
ATOM 540 C CA . LEU A 1 72 ? -1.644 5.925 8.021 1.00 90.25 72 LEU A CA 1
ATOM 541 C C . LEU A 1 72 ? -2.797 5.023 8.484 1.00 90.25 72 LEU A C 1
ATOM 543 O O . LEU A 1 72 ? -3.403 5.289 9.526 1.00 90.25 72 LEU A O 1
ATOM 547 N N . ALA A 1 73 ? -3.072 3.929 7.772 1.00 87.75 73 ALA A N 1
ATOM 548 C CA . ALA A 1 73 ? -4.111 2.974 8.155 1.00 87.75 73 ALA A CA 1
ATOM 549 C C . ALA A 1 73 ? -3.776 2.235 9.467 1.00 87.75 73 ALA A C 1
ATOM 551 O O . ALA A 1 73 ? -4.653 2.041 10.317 1.00 87.75 73 ALA A O 1
ATOM 552 N N . LEU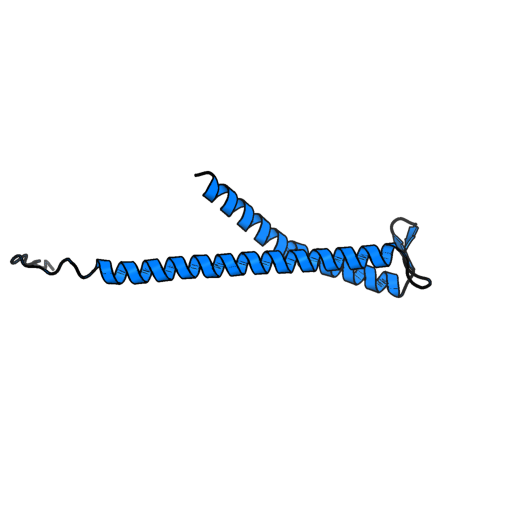 A 1 74 ? -2.506 1.870 9.677 1.00 88.25 74 LEU A N 1
ATOM 553 C CA . LEU A 1 74 ? -2.029 1.270 10.928 1.00 88.25 74 LEU A CA 1
ATOM 554 C C . LEU A 1 74 ? -2.119 2.252 12.101 1.00 88.25 74 LEU A C 1
ATOM 556 O O . LEU A 1 74 ? -2.592 1.880 13.179 1.00 88.25 74 LEU A O 1
ATOM 560 N N . ILE A 1 75 ? -1.722 3.509 11.885 1.00 89.00 75 ILE A N 1
ATOM 561 C CA . ILE A 1 75 ? -1.847 4.586 12.871 1.00 89.00 75 ILE A CA 1
ATOM 562 C C . ILE A 1 75 ? -3.320 4.773 13.249 1.00 89.00 75 ILE A C 1
ATOM 564 O O . ILE A 1 75 ? -3.653 4.727 14.435 1.00 89.00 75 ILE A O 1
ATOM 568 N N . TYR A 1 76 ? -4.214 4.895 12.264 1.00 86.19 76 TYR A N 1
ATOM 569 C CA . TYR A 1 76 ? -5.656 5.013 12.493 1.00 86.19 76 TYR A CA 1
ATOM 570 C C . TYR A 1 76 ? -6.201 3.851 13.338 1.00 86.19 76 TYR A C 1
ATOM 572 O O . TYR A 1 76 ? -6.886 4.068 14.344 1.00 86.19 76 TYR A O 1
ATOM 580 N N . ARG A 1 77 ? -5.838 2.608 12.995 1.00 79.19 77 ARG A N 1
ATOM 581 C CA . ARG A 1 77 ? -6.260 1.419 13.750 1.00 79.19 77 ARG A CA 1
ATOM 582 C C . ARG A 1 77 ? -5.705 1.414 15.176 1.00 79.19 77 ARG A C 1
ATOM 584 O O . ARG A 1 77 ? -6.432 1.051 16.100 1.00 79.19 77 ARG A O 1
ATOM 591 N N . SER A 1 78 ? -4.459 1.845 15.371 1.00 82.19 78 SER A N 1
ATOM 592 C CA . SER A 1 78 ? -3.829 1.968 16.692 1.00 82.19 78 SER A CA 1
ATOM 593 C C . SER A 1 78 ? -4.532 3.014 17.565 1.00 82.19 78 SER A C 1
ATOM 595 O O . SER A 1 78 ? -4.862 2.737 18.721 1.00 82.19 78 SER A O 1
ATOM 597 N N . TYR A 1 79 ? -4.871 4.182 17.006 1.00 82.25 79 TYR A N 1
ATOM 598 C CA . TYR A 1 79 ? -5.674 5.194 17.701 1.00 82.25 79 TYR A CA 1
ATOM 599 C C . TYR A 1 79 ? -7.062 4.669 18.075 1.00 82.25 79 TYR A C 1
ATOM 601 O O . TYR A 1 79 ? -7.514 4.879 19.206 1.00 82.25 79 TYR A O 1
ATOM 609 N N . ARG A 1 80 ? -7.727 3.935 17.174 1.00 72.62 80 ARG A N 1
ATOM 610 C CA . ARG A 1 80 ? -9.028 3.323 17.470 1.00 72.62 80 ARG A CA 1
ATOM 611 C C . AR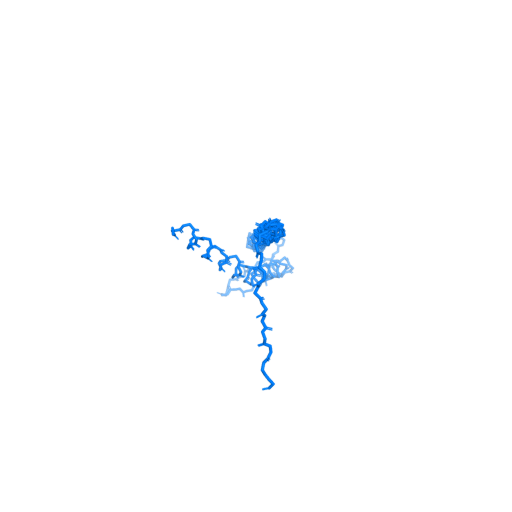G A 1 80 ? -8.923 2.269 18.573 1.00 72.62 80 ARG A C 1
ATOM 613 O O . ARG A 1 80 ? -9.754 2.269 19.478 1.00 72.62 80 ARG A O 1
ATOM 620 N N . ALA A 1 81 ? -7.902 1.413 18.536 1.00 69.56 81 ALA A N 1
ATOM 621 C CA . ALA A 1 81 ? -7.663 0.405 19.568 1.00 69.56 81 ALA A CA 1
ATOM 622 C C . ALA A 1 81 ? -7.425 1.051 20.943 1.00 69.56 81 ALA A C 1
ATOM 624 O O . ALA A 1 81 ? -8.043 0.645 21.926 1.00 69.56 81 ALA A O 1
ATOM 625 N N . LYS A 1 82 ? -6.620 2.122 21.008 1.00 67.00 82 LYS A N 1
ATOM 626 C CA . LYS A 1 82 ? -6.412 2.899 22.243 1.00 67.00 82 LYS A CA 1
ATOM 627 C C . LYS A 1 82 ? -7.693 3.587 22.731 1.00 67.00 82 LYS A C 1
ATOM 629 O O . LYS A 1 82 ? -7.960 3.599 23.930 1.00 67.00 82 LYS A O 1
ATOM 634 N N . SER A 1 83 ? -8.510 4.126 21.825 1.00 59.44 83 SER A N 1
ATOM 635 C CA . SER A 1 83 ? -9.803 4.736 22.171 1.00 59.44 83 SER A CA 1
ATOM 636 C C . SER A 1 83 ? -10.797 3.707 22.724 1.00 59.44 83 SER A C 1
ATOM 638 O O . SER A 1 83 ? -11.456 3.964 23.732 1.00 59.44 83 SER A O 1
ATOM 640 N N . ALA A 1 84 ? -10.864 2.518 22.119 1.00 59.31 84 ALA A N 1
ATOM 641 C CA . ALA A 1 84 ? -11.687 1.415 22.608 1.00 59.31 84 ALA A CA 1
ATOM 642 C C . ALA A 1 84 ? -11.212 0.923 23.985 1.00 59.31 84 ALA A C 1
ATOM 644 O O . ALA A 1 84 ? -12.032 0.788 24.889 1.00 59.31 84 ALA A O 1
ATOM 645 N N . ALA A 1 85 ? -9.901 0.760 24.184 1.00 58.69 85 ALA A N 1
ATOM 646 C CA . ALA A 1 85 ? -9.328 0.372 25.474 1.00 58.69 85 ALA A CA 1
ATOM 647 C C . ALA A 1 85 ? -9.641 1.391 26.586 1.00 58.69 85 ALA A C 1
ATOM 649 O O . ALA A 1 85 ? -10.019 1.005 27.688 1.00 58.69 85 ALA A O 1
ATOM 650 N N . LYS A 1 86 ? -9.580 2.698 26.287 1.00 58.59 86 LYS A N 1
ATOM 651 C CA . LYS A 1 86 ? -9.941 3.755 27.247 1.00 58.59 86 LYS A CA 1
ATOM 652 C C . LYS A 1 86 ? -11.433 3.743 27.609 1.00 58.59 86 LYS A C 1
ATOM 654 O O . LYS A 1 86 ? -11.780 4.014 28.754 1.00 58.59 86 LYS A O 1
ATOM 659 N N . LYS A 1 87 ? -12.318 3.403 26.662 1.00 57.16 87 LYS A N 1
ATOM 660 C CA . LYS A 1 87 ? -13.757 3.233 26.937 1.00 57.16 87 LYS A CA 1
ATOM 661 C C . LYS A 1 87 ? -14.035 2.020 27.825 1.00 57.16 87 LYS A C 1
ATOM 663 O O . LYS A 1 87 ? -14.854 2.133 28.728 1.00 57.16 87 LYS A O 1
ATOM 668 N N . VAL A 1 88 ? -13.346 0.900 27.603 1.00 57.41 88 VAL A N 1
ATOM 669 C CA . VAL A 1 88 ? -13.491 -0.308 28.437 1.00 57.41 88 VAL A CA 1
ATOM 670 C C . VAL A 1 88 ? -12.950 -0.069 29.850 1.00 57.41 88 VAL A C 1
ATOM 672 O O . VAL A 1 88 ? -13.630 -0.406 30.812 1.00 57.41 88 VAL A O 1
ATOM 675 N N . ALA A 1 89 ? -11.804 0.605 29.988 1.00 54.12 89 ALA A N 1
ATOM 676 C CA . ALA A 1 89 ? -11.247 0.968 31.293 1.00 54.12 89 ALA A CA 1
ATOM 677 C C . ALA A 1 89 ? -12.168 1.916 32.088 1.00 54.12 89 ALA A C 1
ATOM 679 O O . ALA A 1 89 ? -12.408 1.694 33.272 1.00 54.12 89 ALA A O 1
ATOM 680 N N . ASN A 1 90 ? -12.755 2.929 31.437 1.00 56.16 90 ASN A N 1
ATOM 681 C CA . ASN A 1 90 ? -13.746 3.798 32.084 1.00 56.16 90 ASN A CA 1
ATOM 682 C C . ASN A 1 90 ? -15.059 3.064 32.412 1.00 56.16 90 ASN A C 1
ATOM 684 O O . ASN A 1 90 ? -15.702 3.400 33.399 1.00 56.16 90 ASN A O 1
ATOM 688 N N . ALA A 1 91 ? -15.470 2.073 31.613 1.00 54.94 91 ALA A N 1
ATOM 689 C CA . ALA A 1 91 ? -16.656 1.265 31.900 1.00 54.94 91 ALA A CA 1
ATOM 690 C C . ALA A 1 91 ? -16.433 0.303 33.081 1.00 54.94 91 ALA A C 1
ATOM 692 O O . ALA A 1 91 ? -17.332 0.147 33.901 1.00 54.94 91 ALA A O 1
ATOM 693 N N . GLN A 1 92 ? -15.236 -0.282 33.211 1.00 51.50 92 GLN A N 1
ATOM 694 C CA . GLN A 1 92 ? -14.859 -1.106 34.366 1.00 51.50 92 GLN A CA 1
ATOM 695 C C . GLN A 1 92 ? -14.743 -0.273 35.652 1.00 51.50 92 GLN A C 1
ATOM 697 O O . GLN A 1 92 ? -15.345 -0.639 36.657 1.00 51.50 92 GLN A O 1
ATOM 702 N N . GLY A 1 93 ? -14.093 0.896 35.610 1.00 51.88 93 GLY A N 1
ATOM 703 C CA . GLY A 1 93 ? -14.010 1.793 36.776 1.00 51.88 93 GLY A CA 1
ATOM 704 C C . GLY A 1 93 ? -15.354 2.406 37.206 1.00 51.88 93 GLY A C 1
ATOM 705 O O . GLY A 1 93 ? -15.521 2.801 38.358 1.00 51.88 93 GLY A O 1
ATOM 706 N N . ASN A 1 94 ? -16.341 2.466 36.304 1.00 50.66 94 ASN A N 1
ATOM 707 C CA . ASN A 1 94 ? -17.700 2.912 36.625 1.00 50.66 94 ASN A CA 1
ATOM 708 C C . ASN A 1 94 ? -18.614 1.765 37.101 1.00 50.66 94 ASN A C 1
ATOM 710 O O . ASN A 1 94 ? -19.624 2.020 37.750 1.00 50.66 94 ASN A O 1
ATOM 714 N N . GLN A 1 95 ? -18.268 0.504 36.814 1.00 49.03 95 GLN A N 1
ATOM 715 C CA . GLN A 1 95 ? -18.956 -0.653 37.391 1.00 49.03 95 GLN A CA 1
ATOM 716 C C . GLN A 1 95 ? -18.545 -0.877 38.850 1.00 49.03 95 GLN A C 1
ATOM 718 O O . GLN A 1 95 ? -19.419 -1.115 39.673 1.00 49.03 95 GLN A O 1
ATOM 723 N N . GLU A 1 96 ? -17.273 -0.698 39.215 1.00 46.78 96 GLU A N 1
ATOM 724 C CA . GLU A 1 96 ? -16.834 -0.824 40.619 1.00 46.78 96 GLU A CA 1
ATOM 725 C C . GLU A 1 96 ? -17.474 0.221 41.556 1.00 46.78 96 GLU A C 1
ATOM 727 O O . GLU A 1 96 ? -17.793 -0.093 42.699 1.00 46.78 96 GLU A O 1
ATOM 732 N N . ASN A 1 97 ? -17.767 1.431 41.065 1.00 46.59 97 ASN A N 1
ATOM 733 C CA . ASN A 1 97 ? -18.494 2.451 41.837 1.00 46.59 97 ASN A CA 1
ATOM 734 C C . ASN A 1 97 ? -20.024 2.251 41.862 1.00 46.59 97 ASN A C 1
ATOM 736 O O . ASN A 1 97 ? -20.700 2.833 42.708 1.00 46.59 97 ASN A O 1
ATOM 740 N N . GLY A 1 98 ? -20.586 1.437 40.962 1.00 45.75 98 GLY A N 1
ATOM 741 C CA . GLY A 1 98 ? -22.028 1.168 40.889 1.00 45.75 98 GLY A CA 1
ATOM 742 C C . GLY A 1 98 ? -22.518 0.060 41.828 1.00 45.75 98 GLY A C 1
ATOM 743 O O . GLY A 1 98 ? -23.702 0.019 42.149 1.00 45.75 98 GLY A O 1
ATOM 744 N N . TYR A 1 99 ? -21.624 -0.816 42.300 1.00 46.34 99 TYR A N 1
ATOM 745 C CA . TYR A 1 99 ? -21.974 -1.928 43.199 1.00 46.34 99 TYR A CA 1
ATOM 746 C C . TYR A 1 99 ? -21.885 -1.586 44.695 1.00 46.34 99 TYR A C 1
ATOM 748 O O . TYR A 1 99 ? -22.240 -2.422 45.520 1.00 46.34 99 TYR A O 1
ATOM 756 N N . ASN A 1 100 ? -21.463 -0.370 45.064 1.00 47.59 100 ASN A N 1
ATOM 757 C CA . ASN A 1 100 ? -21.220 0.007 46.465 1.00 47.59 100 ASN A CA 1
ATOM 758 C C . ASN A 1 100 ? -22.306 0.891 47.111 1.00 47.59 100 ASN A C 1
ATOM 760 O O . ASN A 1 100 ? -22.089 1.428 48.194 1.00 47.59 100 ASN A O 1
ATOM 764 N N . TYR A 1 101 ? -23.486 1.028 46.491 1.00 45.41 101 TYR A N 1
ATOM 765 C CA . TYR A 1 101 ? -24.585 1.854 47.028 1.00 45.41 101 TYR A CA 1
ATOM 766 C C . TYR A 1 101 ? -25.919 1.117 47.213 1.00 45.41 101 TYR A C 1
ATOM 768 O O . TYR A 1 101 ? -26.972 1.750 47.230 1.00 45.41 101 TYR A O 1
ATOM 776 N N . ILE A 1 102 ? -25.900 -0.205 47.415 1.00 50.84 102 ILE A N 1
ATOM 777 C CA . ILE A 1 102 ? -27.063 -0.929 47.959 1.00 50.84 102 ILE A CA 1
ATOM 778 C C . ILE A 1 102 ? -26.613 -1.826 49.118 1.00 50.84 102 ILE A C 1
ATOM 780 O O . ILE A 1 102 ? -26.778 -3.039 49.102 1.00 50.84 102 ILE A O 1
ATOM 784 N N . THR A 1 103 ? -26.039 -1.209 50.149 1.00 47.31 103 THR A N 1
ATOM 785 C CA . THR A 1 103 ? -25.901 -1.839 51.470 1.00 47.31 103 THR A CA 1
ATOM 786 C C . THR A 1 103 ? -26.314 -0.822 52.525 1.00 47.31 103 THR A C 1
ATOM 788 O O . THR A 1 103 ? -25.500 -0.263 53.251 1.00 47.31 103 THR A O 1
ATOM 791 N N . GLY A 1 104 ? -27.609 -0.516 52.548 1.00 37.50 104 GLY A N 1
ATOM 792 C CA . GLY A 1 104 ? -28.238 0.319 53.563 1.00 37.50 104 GLY A CA 1
ATOM 793 C C . GLY A 1 104 ? -29.556 -0.315 53.987 1.00 37.50 104 GLY A C 1
ATOM 794 O O . GLY A 1 104 ? -30.514 -0.254 53.230 1.00 37.50 104 GLY A O 1
ATOM 795 N N . ASN A 1 105 ? -29.543 -0.953 55.162 1.00 49.94 105 ASN A N 1
ATOM 796 C CA . ASN A 1 105 ? -30.672 -1.338 56.019 1.00 49.94 105 ASN A CA 1
ATOM 797 C C . ASN A 1 105 ? -32.037 -1.610 55.355 1.00 49.94 105 ASN A C 1
ATOM 799 O O . ASN A 1 105 ? -32.788 -0.676 55.093 1.00 49.94 105 ASN A O 1
ATOM 803 N N . ASN A 1 106 ? -32.414 -2.891 55.259 1.00 45.72 106 ASN A N 1
ATOM 804 C CA . ASN A 1 106 ? -33.699 -3.375 55.784 1.00 45.72 106 ASN A CA 1
ATOM 805 C C . ASN A 1 106 ? -33.748 -4.914 55.823 1.00 45.72 106 ASN A C 1
ATOM 807 O O . ASN A 1 106 ? -33.670 -5.587 54.802 1.00 45.72 106 ASN A O 1
ATOM 811 N N . GLU A 1 107 ? -33.815 -5.422 57.052 1.00 45.38 107 GLU A N 1
ATOM 812 C CA . GLU A 1 107 ? -34.543 -6.601 57.536 1.00 45.38 107 GLU A CA 1
ATOM 813 C C . GLU A 1 107 ? -34.807 -7.775 56.567 1.00 45.38 107 GLU A C 1
ATOM 815 O O . GLU A 1 107 ? -35.668 -7.733 55.697 1.00 45.38 107 GLU A O 1
ATOM 820 N N . GLY A 1 108 ? -34.123 -8.890 56.844 1.00 46.47 108 GLY A N 1
ATOM 821 C CA . GLY A 1 108 ? -34.742 -10.215 56.942 1.00 46.47 108 GLY A CA 1
ATOM 822 C C . GLY A 1 108 ? -35.586 -10.708 55.767 1.00 46.47 108 GLY A C 1
ATOM 823 O O . GLY A 1 108 ? -36.792 -10.877 55.911 1.00 46.47 108 GLY A O 1
ATOM 824 N N . VAL A 1 109 ? -34.948 -11.105 54.666 1.00 42.88 109 VAL A N 1
ATOM 825 C CA . VAL A 1 109 ? -35.536 -12.098 53.754 1.00 42.88 109 VAL A CA 1
ATOM 826 C C . VAL A 1 109 ? -34.670 -13.350 53.788 1.00 42.88 109 VAL A C 1
ATOM 828 O O . VAL A 1 109 ? -33.608 -13.432 53.176 1.00 42.88 109 VAL A O 1
ATOM 831 N N . VAL A 1 110 ? -35.134 -14.319 54.576 1.00 49.69 110 VAL A N 1
ATOM 832 C CA . VAL A 1 110 ? -34.604 -15.680 54.637 1.00 49.69 110 VAL A CA 1
ATOM 833 C C . VAL A 1 110 ? -34.965 -16.368 53.322 1.00 49.69 110 VAL A C 1
ATOM 835 O O . VAL A 1 110 ? -36.134 -16.643 53.064 1.00 49.69 110 VAL A O 1
ATOM 838 N N . ILE A 1 111 ? -33.972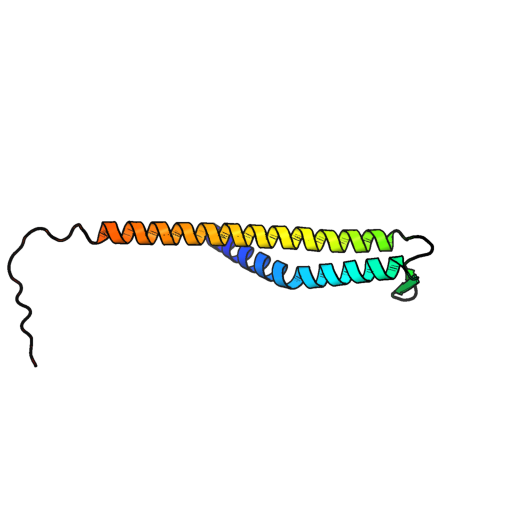 -16.647 52.480 1.00 51.91 111 ILE A N 1
ATOM 839 C CA . ILE A 1 111 ? -34.151 -17.525 51.322 1.00 51.91 111 ILE A CA 1
ATOM 840 C C . ILE A 1 111 ? -34.076 -18.958 51.859 1.00 51.91 111 ILE A C 1
ATOM 842 O O . ILE A 1 111 ? -32.990 -19.495 52.074 1.00 51.91 111 ILE A O 1
ATOM 846 N N . SER A 1 112 ? -35.228 -19.567 52.150 1.00 44.09 112 SER A N 1
ATOM 847 C CA . SER A 1 112 ? -35.294 -20.988 52.488 1.00 44.09 112 SER A CA 1
ATOM 848 C C . SER A 1 112 ? -34.997 -21.824 51.243 1.00 44.09 112 SER A C 1
ATOM 850 O O . SER A 1 112 ? -35.774 -21.836 50.288 1.00 44.09 112 SER A O 1
ATOM 852 N N . SER A 1 113 ? -33.869 -22.529 51.290 1.00 43.44 113 SER A N 1
ATOM 853 C CA . SER A 1 113 ? -33.549 -23.669 50.435 1.00 43.44 113 SER A CA 1
ATOM 854 C C . SER A 1 113 ? -34.665 -24.719 50.503 1.00 43.44 113 SER A C 1
ATOM 856 O O . SER A 1 113 ? -35.134 -25.051 51.592 1.00 43.44 113 SER A O 1
ATOM 858 N N . SER A 1 114 ? -35.078 -25.246 49.353 1.00 40.84 114 SER A N 1
ATOM 859 C CA . SER A 1 114 ? -35.771 -26.533 49.259 1.00 40.84 114 SER A CA 1
ATOM 860 C C . SER A 1 114 ? -34.917 -27.437 48.376 1.00 40.84 114 SER A C 1
ATOM 862 O O . SER A 1 114 ? -34.452 -26.993 47.327 1.00 40.84 114 SER A O 1
ATOM 864 N N . ALA A 1 115 ? -34.660 -28.633 48.907 1.00 41.06 115 ALA A N 1
ATOM 865 C CA . ALA A 1 115 ? -33.733 -29.659 48.440 1.00 41.06 115 ALA A CA 1
ATOM 866 C C . ALA A 1 115 ? -34.001 -30.191 47.024 1.00 41.06 115 ALA A C 1
ATOM 868 O O . ALA A 1 115 ? -35.161 -30.102 46.563 1.00 41.06 115 ALA A O 1
#

pLDDT: mean 73.0, std 17.57, range [37.5, 94.25]